Protein AF-A0A2D1UVI6-F1 (afdb_monomer_lite)

Radius of gyration: 15.35 Å; chains: 1; bounding box: 42×33×37 Å

Secondary structure (DSSP, 8-state):
---EEE--SS--STT-SHHHHHHHHHHHHHHHHHH-TTSEEEE--BTTTTB-GGGTTS----S--S-EEEEE---TTTTTTHHHHS-HHHHHHHHHHHHHHHTGGGGTTSSS---EEE-

InterPro domains:
  IPR001547 Glycoside hydrolase, family 5 [PF00150] (2-96)
  IPR017853 Glycoside hydrolase superfamily [SSF51445] (1-104)

Organism: Pinus pinaster (NCBI:txid71647)

Sequence (119 aa):
AVVGMSLRNELRGK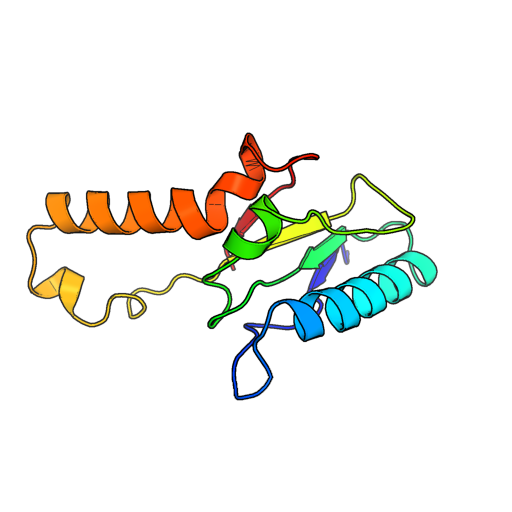RSNPADWYKYMQQGAQAVHDANPNVLVIMSGLNYDADLKFLASKPVNLSFTNKIVYEMHWYSFTDGNAWEKMPVDTLCQTVTARINDHLAFVTKTLSPPAPLFIS

Structure (mmCIF, N/CA/C/O backbone):
data_AF-A0A2D1UVI6-F1
#
_entry.id   AF-A0A2D1UVI6-F1
#
loop_
_atom_site.group_PDB
_atom_site.id
_atom_site.type_symbol
_atom_site.label_atom_id
_atom_site.label_alt_id
_atom_site.label_comp_id
_atom_site.label_asym_id
_atom_site.label_entity_id
_atom_site.label_seq_id
_atom_site.pdbx_PDB_ins_code
_atom_site.Cartn_x
_atom_site.Cartn_y
_atom_site.Cartn_z
_atom_site.occupancy
_atom_site.B_iso_or_equiv
_atom_site.auth_seq_id
_atom_site.auth_comp_id
_atom_site.auth_asym_id
_atom_site.auth_atom_id
_atom_site.pdbx_PDB_model_num
ATOM 1 N N . ALA A 1 1 ? -9.678 -19.681 8.847 1.00 85.50 1 ALA A N 1
ATOM 2 C CA . ALA A 1 1 ? -10.139 -18.462 9.547 1.00 85.50 1 ALA A CA 1
ATOM 3 C C . ALA A 1 1 ? -9.968 -17.263 8.617 1.00 85.50 1 ALA A C 1
ATOM 5 O O . ALA A 1 1 ? -9.081 -17.317 7.774 1.00 85.50 1 ALA A O 1
ATOM 6 N N . VAL A 1 2 ? -10.796 -16.220 8.746 1.00 95.31 2 VAL A N 1
ATOM 7 C CA . VAL A 1 2 ? -10.657 -14.957 7.993 1.00 95.31 2 VAL A CA 1
ATOM 8 C C . VAL A 1 2 ? -9.953 -13.941 8.891 1.00 95.31 2 VAL A C 1
ATOM 10 O O . VAL A 1 2 ? -10.424 -13.696 9.997 1.00 95.31 2 VAL A O 1
ATOM 13 N N . VAL A 1 3 ? -8.824 -13.387 8.437 1.00 96.75 3 VAL A N 1
ATOM 14 C CA . VAL A 1 3 ? -7.954 -12.504 9.248 1.00 96.75 3 VAL A CA 1
ATOM 15 C C . VAL A 1 3 ? -7.958 -11.044 8.791 1.00 96.75 3 VAL A C 1
ATOM 17 O O . VAL A 1 3 ? -7.570 -10.159 9.549 1.00 96.75 3 VAL A O 1
ATOM 20 N N . GLY A 1 4 ? -8.419 -10.772 7.571 1.00 97.25 4 GLY A N 1
ATOM 21 C CA . GLY A 1 4 ? -8.432 -9.434 6.997 1.00 97.25 4 GLY A CA 1
ATOM 22 C C . GLY A 1 4 ? -9.356 -9.320 5.791 1.00 97.25 4 GLY A C 1
ATOM 23 O O . GLY A 1 4 ? -9.799 -10.330 5.242 1.00 97.25 4 GLY A O 1
ATOM 24 N N . MET A 1 5 ? -9.638 -8.082 5.398 1.00 98.12 5 MET A N 1
ATOM 25 C CA . MET A 1 5 ? -10.434 -7.732 4.225 1.00 98.12 5 MET A CA 1
ATOM 26 C C . MET A 1 5 ? -9.656 -6.722 3.377 1.00 98.12 5 MET A C 1
ATOM 28 O O . MET A 1 5 ? -9.382 -5.619 3.853 1.00 98.12 5 MET A O 1
ATOM 32 N N . SER A 1 6 ? -9.317 -7.084 2.136 1.00 97.94 6 SER A N 1
ATOM 33 C CA . SER A 1 6 ? -8.813 -6.116 1.151 1.00 97.94 6 SER A CA 1
ATOM 34 C C . SER A 1 6 ? -9.983 -5.378 0.515 1.00 97.94 6 SER A C 1
ATOM 36 O O . SER A 1 6 ? -10.948 -5.995 0.061 1.00 97.94 6 SER A O 1
ATOM 38 N N . LEU A 1 7 ? -9.932 -4.045 0.552 1.00 97.69 7 LEU A N 1
ATOM 39 C CA . LEU A 1 7 ? -11.068 -3.204 0.177 1.00 97.69 7 LEU A CA 1
ATOM 40 C C . LEU A 1 7 ? -11.298 -3.174 -1.337 1.00 97.69 7 LEU A C 1
ATOM 42 O O . LEU A 1 7 ? -12.433 -3.325 -1.795 1.00 97.69 7 LEU A O 1
ATOM 46 N N . ARG A 1 8 ? -10.243 -2.927 -2.127 1.00 96.56 8 ARG A N 1
ATOM 47 C CA . ARG A 1 8 ? -10.365 -2.779 -3.581 1.00 96.56 8 ARG A CA 1
ATOM 48 C C . ARG A 1 8 ? -9.049 -3.039 -4.313 1.00 96.56 8 ARG A C 1
ATOM 50 O O . ARG A 1 8 ? -8.206 -2.161 -4.395 1.00 96.56 8 ARG A O 1
ATOM 57 N N . ASN A 1 9 ? -8.996 -4.177 -5.003 1.00 97.25 9 ASN A N 1
ATOM 58 C CA . ASN A 1 9 ? -7.869 -4.592 -5.842 1.00 97.25 9 ASN A CA 1
ATOM 59 C C . ASN A 1 9 ? -7.451 -3.541 -6.893 1.00 97.25 9 ASN A C 1
ATOM 61 O O . ASN A 1 9 ? -8.234 -3.248 -7.808 1.00 97.25 9 ASN A O 1
ATOM 65 N N . GLU A 1 10 ? -6.198 -3.082 -6.824 1.00 96.38 10 GLU A N 1
ATOM 66 C CA . GLU A 1 10 ? -5.489 -2.346 -7.885 1.00 96.38 10 GLU A CA 1
ATOM 67 C C . GLU A 1 10 ? -6.280 -1.158 -8.468 1.00 96.38 10 GLU A C 1
ATOM 69 O O . GLU A 1 10 ? -6.699 -1.165 -9.639 1.00 96.38 10 GLU A O 1
ATOM 74 N N . LEU A 1 11 ? -6.508 -0.125 -7.653 1.00 95.25 11 LEU A N 1
ATOM 75 C CA . LEU A 1 11 ? -7.230 1.073 -8.085 1.00 95.25 11 LEU A CA 1
ATOM 76 C C . LEU A 1 11 ? -6.566 1.728 -9.309 1.00 95.25 11 LEU A C 1
ATOM 78 O O . LEU A 1 11 ? -5.354 1.942 -9.370 1.00 95.25 11 LEU A O 1
ATOM 82 N N . ARG A 1 12 ? -7.402 2.032 -10.310 1.00 93.69 12 ARG A N 1
ATOM 83 C CA . ARG A 1 12 ? -6.999 2.540 -11.629 1.00 93.69 12 ARG A CA 1
ATOM 84 C C . ARG A 1 12 ? -8.167 3.192 -12.371 1.00 93.69 12 ARG A C 1
ATOM 86 O O . ARG A 1 12 ? -9.332 3.001 -12.021 1.00 93.69 12 ARG A O 1
ATOM 93 N N . GLY A 1 13 ? -7.856 3.934 -13.433 1.00 93.62 13 GLY A N 1
ATOM 94 C CA . GLY A 1 13 ? -8.836 4.574 -14.317 1.00 93.62 13 GLY A CA 1
ATOM 95 C C . GLY A 1 13 ? -9.061 6.062 -14.026 1.00 93.62 13 GLY A C 1
ATOM 96 O O . GLY A 1 13 ? -8.340 6.677 -13.248 1.00 93.62 13 GLY A O 1
ATOM 97 N N . LYS A 1 14 ? -10.081 6.658 -14.660 1.00 92.75 14 LYS A N 1
ATOM 98 C CA . LYS A 1 14 ? -10.296 8.124 -14.698 1.00 92.75 14 LYS A CA 1
ATOM 99 C C . LYS A 1 14 ? -10.479 8.793 -13.326 1.00 92.75 14 LYS A C 1
ATOM 101 O O . LYS A 1 14 ? -10.298 9.998 -13.216 1.00 92.75 14 LYS A O 1
ATOM 106 N N . ARG A 1 15 ? -10.849 8.026 -12.296 1.00 92.25 15 ARG A N 1
ATOM 107 C CA . ARG A 1 15 ? -11.038 8.498 -10.911 1.00 92.25 15 ARG A CA 1
ATOM 108 C C . ARG A 1 15 ? -9.948 8.018 -9.948 1.00 92.25 15 ARG A C 1
ATOM 110 O O . ARG A 1 15 ? -10.111 8.095 -8.738 1.00 92.25 15 ARG A O 1
ATOM 117 N N . SER A 1 16 ? -8.829 7.529 -10.479 1.00 93.88 16 SER A N 1
ATOM 118 C CA . SER A 1 16 ? -7.660 7.125 -9.697 1.00 93.88 16 SER A CA 1
ATOM 119 C C . SER A 1 16 ? -6.891 8.361 -9.224 1.00 93.88 16 SER A C 1
ATOM 121 O O . SER A 1 16 ? -5.864 8.715 -9.794 1.00 93.88 16 SER A O 1
ATOM 123 N N . ASN A 1 17 ? -7.422 9.052 -8.215 1.00 96.25 17 ASN A N 1
ATOM 124 C CA . ASN A 1 17 ? -6.816 10.241 -7.621 1.00 96.25 17 ASN A CA 1
ATOM 125 C C . ASN A 1 17 ? -6.863 10.173 -6.082 1.00 96.25 17 ASN A C 1
ATOM 127 O O . ASN A 1 17 ? -7.758 9.524 -5.532 1.00 96.25 17 ASN A O 1
ATOM 131 N N . PRO A 1 18 ? -5.952 10.869 -5.373 1.00 97.50 18 PRO A N 1
ATOM 132 C CA . PRO A 1 18 ? -5.910 10.830 -3.913 1.00 97.50 18 PRO A CA 1
ATOM 133 C C . PRO A 1 18 ? -7.207 11.282 -3.231 1.00 97.50 18 PRO A C 1
ATOM 135 O O . PRO A 1 18 ? -7.575 10.725 -2.204 1.00 97.50 18 PRO A O 1
ATOM 138 N N . ALA A 1 19 ? -7.928 12.266 -3.780 1.00 97.50 19 ALA A N 1
ATOM 139 C CA . ALA A 1 19 ? -9.141 12.787 -3.145 1.00 97.50 19 ALA A CA 1
ATOM 140 C C . ALA A 1 19 ? -10.260 11.733 -3.090 1.00 97.50 19 ALA A C 1
ATOM 142 O O . ALA A 1 19 ? -10.845 11.504 -2.028 1.00 97.50 19 ALA A O 1
ATOM 143 N N . ASP A 1 20 ? -10.515 11.055 -4.211 1.00 97.69 20 ASP A N 1
ATOM 144 C CA . ASP A 1 20 ? -11.458 9.937 -4.274 1.00 97.69 20 ASP A CA 1
ATOM 145 C C . ASP A 1 20 ? -10.956 8.741 -3.449 1.00 97.69 20 ASP A C 1
ATOM 147 O O . ASP A 1 20 ? -11.749 8.124 -2.735 1.00 97.69 20 ASP A O 1
ATOM 151 N N . TRP A 1 21 ? -9.650 8.450 -3.482 1.00 98.12 21 TRP A N 1
ATOM 152 C CA . TRP A 1 21 ? -9.049 7.385 -2.675 1.00 98.12 21 TRP A CA 1
ATOM 153 C C . TRP A 1 21 ? -9.311 7.601 -1.181 1.00 98.12 21 TRP A C 1
ATOM 155 O O . TRP A 1 21 ? -9.915 6.738 -0.548 1.00 98.12 21 TRP A O 1
ATOM 165 N N . TYR A 1 22 ? -8.972 8.776 -0.628 1.00 98.44 22 TYR A N 1
ATOM 166 C CA . TYR A 1 22 ? -9.203 9.076 0.793 1.00 98.44 22 TYR A CA 1
ATOM 167 C C . TYR A 1 22 ? -10.675 8.952 1.159 1.00 98.44 22 TYR A C 1
ATOM 169 O O . TYR A 1 22 ? -11.004 8.402 2.207 1.00 98.44 22 TYR A O 1
ATOM 177 N N . LYS A 1 23 ? -11.571 9.445 0.299 1.00 98.12 23 LYS A N 1
ATOM 178 C CA . LYS A 1 23 ? -13.008 9.384 0.558 1.00 98.12 23 LYS A CA 1
ATOM 179 C C . LYS A 1 23 ? -13.495 7.941 0.657 1.00 98.12 23 LYS A C 1
ATOM 181 O O . LYS A 1 23 ? -14.084 7.567 1.667 1.00 98.12 23 LYS A O 1
ATOM 186 N N . TYR A 1 24 ? -13.279 7.143 -0.384 1.00 98.25 24 TYR A N 1
ATOM 187 C CA . TYR A 1 24 ? -13.914 5.829 -0.482 1.00 98.25 24 TYR A CA 1
ATOM 188 C C . TYR A 1 24 ? -13.166 4.748 0.295 1.00 98.25 24 TYR A C 1
ATOM 190 O O . TYR A 1 24 ? -13.810 3.894 0.901 1.00 98.25 24 TYR A O 1
ATOM 198 N N . MET A 1 25 ? -11.834 4.802 0.348 1.00 98.19 25 MET A N 1
ATOM 199 C CA . MET A 1 25 ? -11.058 3.817 1.099 1.00 98.19 25 MET A CA 1
ATOM 200 C C . MET A 1 25 ? -11.267 3.976 2.605 1.00 98.19 25 MET A C 1
ATOM 202 O O . MET A 1 25 ? -11.424 2.977 3.298 1.00 98.19 25 MET A O 1
ATOM 206 N N . GLN A 1 26 ? -11.373 5.208 3.119 1.00 98.44 26 GLN A N 1
ATOM 207 C CA . GLN A 1 26 ? -11.694 5.409 4.536 1.00 98.44 26 GLN A CA 1
ATOM 208 C C . GLN A 1 26 ? -13.140 5.019 4.870 1.00 98.44 26 GLN A C 1
ATOM 210 O O . GLN A 1 26 ? -13.378 4.441 5.926 1.00 98.44 26 GLN A O 1
ATOM 215 N N . GLN A 1 27 ? -14.099 5.283 3.973 1.00 98.69 27 GLN A N 1
ATOM 216 C CA . GLN A 1 27 ? -15.480 4.812 4.144 1.00 98.69 27 GLN A CA 1
ATOM 217 C C . GLN A 1 27 ? -15.550 3.281 4.204 1.00 98.69 27 GLN A C 1
ATOM 219 O O . GLN A 1 27 ? -16.190 2.735 5.100 1.00 98.69 27 GLN A O 1
ATOM 224 N N . GLY A 1 28 ? -14.858 2.591 3.291 1.00 98.62 28 GLY A N 1
ATOM 225 C CA . GLY A 1 28 ? -14.767 1.131 3.297 1.00 98.62 28 GLY A CA 1
ATOM 226 C C . GLY A 1 28 ? -14.084 0.596 4.556 1.00 98.62 28 GLY A C 1
ATOM 227 O O . GLY A 1 28 ? -14.593 -0.328 5.184 1.00 98.62 28 GLY A O 1
ATOM 228 N N . ALA A 1 29 ? -12.978 1.218 4.971 1.00 98.56 29 ALA A N 1
ATOM 229 C CA . ALA A 1 29 ? -12.258 0.843 6.183 1.00 98.56 29 ALA A CA 1
ATOM 230 C C . ALA A 1 29 ? -13.127 0.978 7.443 1.00 98.56 29 ALA A C 1
ATOM 232 O O . ALA A 1 29 ? -13.140 0.069 8.274 1.00 98.56 29 ALA A O 1
ATOM 233 N N . GLN A 1 30 ? -13.883 2.076 7.563 1.00 98.62 30 GLN A N 1
ATOM 234 C CA . GLN A 1 30 ? -14.810 2.286 8.674 1.00 98.62 30 GLN A CA 1
ATOM 235 C C . GLN A 1 30 ? -15.930 1.243 8.667 1.00 98.62 30 GLN A C 1
ATOM 237 O O . GLN A 1 30 ? -16.154 0.595 9.682 1.00 98.62 30 GLN A O 1
ATOM 242 N N . ALA A 1 31 ? -16.554 0.997 7.512 1.00 98.69 31 ALA A N 1
ATOM 243 C CA . ALA A 1 31 ? -17.620 0.005 7.395 1.00 98.69 31 ALA A CA 1
ATOM 244 C C . ALA A 1 31 ? -17.152 -1.415 7.765 1.00 98.69 31 ALA A C 1
ATOM 246 O O . ALA A 1 31 ? -17.869 -2.141 8.453 1.00 98.69 31 ALA A O 1
ATOM 247 N N . VAL A 1 32 ? -15.941 -1.812 7.353 1.00 98.62 32 VAL A N 1
ATOM 248 C CA . VAL A 1 32 ? -15.359 -3.106 7.748 1.00 98.62 32 VAL A CA 1
ATOM 249 C C . VAL A 1 32 ? -15.095 -3.154 9.251 1.00 98.62 32 VAL A C 1
ATOM 251 O O . VAL A 1 32 ? -15.407 -4.161 9.883 1.00 98.62 32 VAL A O 1
ATOM 254 N N . HIS A 1 33 ? -14.538 -2.088 9.833 1.00 98.25 33 HIS A N 1
ATOM 255 C CA . HIS A 1 33 ? -14.268 -2.033 11.269 1.00 98.25 33 HIS A CA 1
ATOM 256 C C . HIS A 1 33 ? -15.550 -2.119 12.103 1.00 98.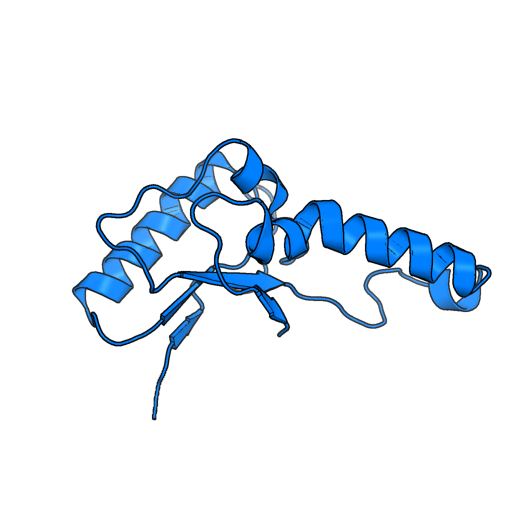25 33 HIS A C 1
ATOM 258 O O . HIS A 1 33 ? -15.591 -2.897 13.056 1.00 98.25 33 HIS A O 1
ATOM 264 N N . ASP A 1 34 ? -16.581 -1.366 11.720 1.00 98.44 34 ASP A N 1
ATOM 265 C CA . ASP A 1 34 ? -17.874 -1.333 12.408 1.00 98.44 34 ASP A CA 1
ATOM 266 C C . ASP A 1 34 ? -18.574 -2.696 12.341 1.00 98.44 34 ASP A C 1
ATOM 268 O O . ASP A 1 34 ? -19.182 -3.138 13.314 1.00 98.44 34 ASP A O 1
ATOM 272 N N . ALA A 1 35 ? -18.456 -3.393 11.205 1.00 98.38 35 ALA A N 1
ATOM 273 C CA . ALA A 1 35 ? -19.014 -4.730 11.033 1.00 98.38 35 ALA A CA 1
ATOM 274 C C . ALA A 1 35 ? -18.212 -5.811 11.776 1.00 98.38 35 ALA A C 1
ATOM 276 O O . ALA A 1 35 ? -18.792 -6.765 12.297 1.00 98.38 35 ALA A O 1
ATOM 277 N N . ASN A 1 36 ? -16.879 -5.702 11.804 1.00 98.06 36 ASN A N 1
ATOM 278 C CA . ASN A 1 36 ? -16.019 -6.640 12.514 1.00 98.06 36 ASN A CA 1
ATOM 279 C C . ASN A 1 36 ? -14.724 -5.969 13.022 1.00 98.06 36 ASN A C 1
ATOM 281 O O . ASN A 1 36 ? -13.749 -5.800 12.273 1.00 98.06 36 ASN A O 1
ATOM 285 N N . PRO A 1 37 ? -14.635 -5.669 14.331 1.00 97.31 37 PRO A N 1
ATOM 286 C CA . PRO A 1 37 ? -13.458 -5.031 14.898 1.00 97.31 37 PRO A CA 1
ATOM 287 C C . PRO A 1 37 ? -12.228 -5.955 14.963 1.00 97.31 37 PRO A C 1
ATOM 289 O O . PRO A 1 37 ? -11.131 -5.445 15.179 1.00 97.31 37 PRO A O 1
ATOM 292 N N . ASN A 1 38 ? -12.351 -7.259 14.694 1.00 97.25 38 ASN A N 1
ATOM 293 C CA . ASN A 1 38 ? -11.253 -8.223 14.838 1.00 97.25 38 ASN A CA 1
ATOM 294 C C . ASN A 1 38 ? -10.444 -8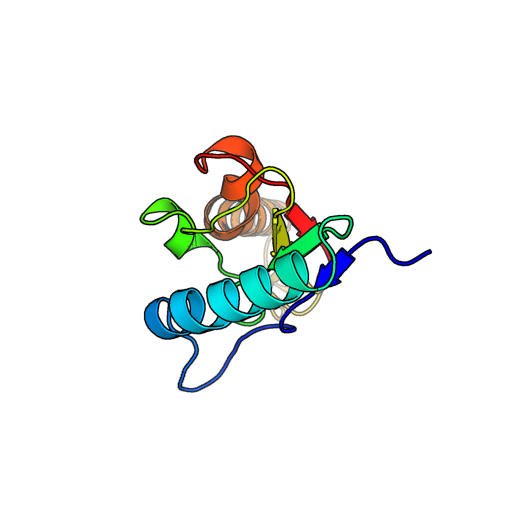.475 13.554 1.00 97.25 38 ASN A C 1
ATOM 296 O O . ASN A 1 38 ? -9.379 -9.080 13.629 1.00 97.25 38 ASN A O 1
ATOM 300 N N . VAL A 1 39 ? -10.926 -8.046 12.382 1.00 98.19 39 VAL A N 1
ATOM 301 C CA . VAL A 1 39 ? -10.216 -8.261 11.105 1.00 98.19 39 VAL A CA 1
ATOM 302 C C . VAL A 1 39 ? -9.335 -7.072 10.734 1.00 98.19 39 VAL A C 1
ATOM 304 O O . VAL A 1 39 ? -9.698 -5.921 10.986 1.00 98.19 39 VAL A O 1
ATOM 307 N N . LEU A 1 40 ? -8.195 -7.342 10.098 1.00 98.56 40 LEU A N 1
ATOM 308 C CA . LEU A 1 40 ? -7.353 -6.317 9.476 1.00 98.56 40 LEU A CA 1
ATOM 309 C C . LEU A 1 40 ? -8.057 -5.694 8.263 1.00 98.56 40 LEU A C 1
ATOM 311 O O . LEU A 1 40 ? -8.826 -6.359 7.566 1.00 98.56 40 LEU A O 1
ATOM 315 N N . VAL A 1 41 ? -7.759 -4.428 7.983 1.00 98.50 41 VAL A N 1
ATOM 316 C CA . VAL A 1 41 ? -8.208 -3.746 6.763 1.00 98.50 41 VAL A CA 1
ATOM 317 C C . VAL A 1 41 ? -6.998 -3.530 5.868 1.00 98.50 41 VAL A C 1
ATOM 319 O O . VAL A 1 41 ? -6.072 -2.812 6.248 1.00 98.50 41 VAL A O 1
ATOM 322 N N . ILE A 1 42 ? -7.018 -4.155 4.691 1.00 98.56 42 ILE A N 1
ATOM 323 C CA . ILE A 1 42 ? -5.951 -4.056 3.694 1.00 98.56 42 ILE A CA 1
ATOM 324 C C . ILE A 1 42 ? -6.346 -2.986 2.668 1.00 98.56 42 ILE A C 1
ATOM 326 O O . ILE A 1 42 ? -7.438 -3.031 2.089 1.00 98.56 42 ILE A O 1
ATOM 330 N N . MET A 1 43 ? -5.482 -1.989 2.491 1.00 98.12 43 MET A N 1
ATOM 331 C CA . MET A 1 43 ? -5.720 -0.818 1.650 1.00 98.12 43 MET A CA 1
ATOM 332 C C . MET A 1 43 ? -4.721 -0.772 0.491 1.00 98.12 43 MET A C 1
ATOM 334 O O . MET A 1 43 ? -3.577 -0.360 0.680 1.00 98.12 43 MET A O 1
ATOM 338 N N . SER A 1 44 ? -5.180 -1.122 -0.709 1.00 97.56 44 SER A N 1
ATOM 339 C CA . SER A 1 44 ? -4.414 -0.930 -1.942 1.00 97.56 44 SER A CA 1
ATOM 340 C C . SER A 1 44 ? -4.291 0.557 -2.305 1.00 97.56 44 SER A C 1
ATOM 342 O O . SER A 1 44 ? -5.203 1.361 -2.076 1.00 97.56 44 SER A O 1
ATOM 344 N N . GLY A 1 45 ? -3.161 0.930 -2.885 1.00 97.25 45 GLY A N 1
ATOM 345 C CA . GLY A 1 45 ? -2.834 2.235 -3.433 1.00 97.25 45 GLY A CA 1
ATOM 346 C C . GLY A 1 45 ? -3.367 2.476 -4.845 1.00 97.25 45 GLY A C 1
ATOM 347 O O . GLY A 1 45 ? -4.232 1.771 -5.372 1.00 97.25 45 GLY A O 1
ATOM 348 N N . LEU A 1 46 ? -2.859 3.545 -5.452 1.00 97.56 46 LEU A N 1
ATOM 349 C CA . LEU A 1 46 ? -3.186 3.968 -6.812 1.00 97.56 46 LEU A CA 1
ATOM 350 C C . LEU A 1 46 ? -2.269 3.281 -7.830 1.00 97.56 46 LEU A C 1
ATOM 352 O O . LEU A 1 46 ? -1.323 2.583 -7.473 1.00 97.56 46 LEU A O 1
ATOM 356 N N . ASN A 1 47 ? -2.543 3.515 -9.116 1.00 96.00 47 ASN A N 1
ATOM 357 C CA . ASN A 1 47 ? -1.706 3.058 -10.224 1.00 96.00 47 ASN A CA 1
ATOM 358 C C . ASN A 1 47 ? -1.437 1.545 -10.176 1.00 96.00 47 ASN A C 1
ATOM 360 O O . ASN A 1 47 ? -0.288 1.122 -10.138 1.00 96.00 47 ASN A O 1
ATOM 364 N N . TYR A 1 48 ? -2.505 0.741 -10.179 1.00 96.06 48 TYR A N 1
ATOM 365 C CA . TYR A 1 48 ? -2.397 -0.722 -10.089 1.00 96.06 48 TYR A CA 1
ATOM 366 C C . TYR A 1 48 ? -1.705 -1.189 -8.802 1.00 96.06 48 TYR A C 1
ATOM 368 O O . TYR A 1 48 ? -0.959 -2.157 -8.825 1.00 96.06 48 TYR A O 1
ATOM 376 N N . ASP A 1 49 ? -1.956 -0.481 -7.698 1.00 96.75 49 ASP A N 1
ATOM 377 C CA . ASP A 1 49 ? -1.330 -0.750 -6.402 1.00 96.75 49 ASP A CA 1
ATOM 378 C C . ASP A 1 49 ? 0.206 -0.603 -6.394 1.00 96.75 49 ASP A C 1
ATOM 380 O O . ASP A 1 49 ? 0.929 -1.288 -5.676 1.00 96.75 49 ASP A O 1
ATOM 384 N N . ALA A 1 50 ? 0.713 0.312 -7.224 1.00 96.88 50 ALA A N 1
ATOM 385 C CA . ALA A 1 50 ? 2.135 0.640 -7.315 1.00 96.88 50 ALA A CA 1
ATOM 386 C C . ALA A 1 50 ? 2.472 2.026 -6.737 1.00 96.88 50 ALA A C 1
ATOM 388 O O . ALA A 1 50 ? 3.619 2.466 -6.830 1.00 96.88 50 ALA A O 1
ATOM 389 N N . ASP A 1 51 ? 1.490 2.738 -6.170 1.00 97.50 51 ASP A N 1
ATOM 390 C CA . ASP A 1 51 ? 1.696 4.074 -5.612 1.00 97.50 51 ASP A CA 1
ATOM 391 C C . ASP A 1 51 ? 0.887 4.331 -4.331 1.00 97.50 51 ASP A C 1
ATOM 393 O O . ASP A 1 51 ? -0.344 4.425 -4.352 1.00 97.50 51 ASP A O 1
ATOM 397 N N . LEU A 1 52 ? 1.606 4.518 -3.223 1.00 98.25 52 LEU A N 1
ATOM 398 C CA . LEU A 1 52 ? 1.097 4.951 -1.919 1.00 98.25 52 LEU A CA 1
ATOM 399 C C . LEU A 1 52 ? 1.681 6.309 -1.498 1.00 98.25 52 LEU A C 1
ATOM 401 O O . LEU A 1 52 ? 1.382 6.799 -0.407 1.00 98.25 52 LEU A O 1
ATOM 405 N N . LYS A 1 53 ? 2.495 6.957 -2.344 1.00 97.38 53 LYS A N 1
ATOM 406 C CA . LYS A 1 53 ? 3.310 8.128 -1.976 1.00 97.38 53 LYS A CA 1
ATOM 407 C C . LYS A 1 53 ? 2.493 9.300 -1.435 1.00 97.38 53 LYS A C 1
ATOM 409 O O . LYS A 1 53 ? 2.951 10.053 -0.578 1.00 97.38 53 LYS A O 1
ATOM 414 N N . PHE A 1 54 ? 1.252 9.438 -1.894 1.00 97.06 54 PHE A N 1
ATOM 415 C CA . PHE A 1 54 ? 0.324 10.472 -1.437 1.00 97.06 54 PHE A CA 1
ATOM 416 C C . PHE A 1 54 ? -0.041 10.364 0.060 1.00 97.06 54 PHE A C 1
ATOM 418 O O . PHE A 1 54 ? -0.550 11.338 0.615 1.00 97.06 54 PHE A O 1
ATOM 425 N N . LEU A 1 55 ? 0.232 9.232 0.723 1.00 97.69 55 LEU A N 1
ATOM 426 C CA . LEU A 1 55 ? 0.071 9.069 2.174 1.00 97.69 55 LEU A CA 1
ATOM 427 C C . LEU A 1 55 ? 1.170 9.770 2.980 1.00 97.69 55 LEU A C 1
ATOM 429 O O . LEU A 1 55 ? 0.940 10.122 4.135 1.00 97.69 55 LEU A O 1
ATOM 433 N N . ALA A 1 56 ? 2.341 10.022 2.384 1.00 95.62 56 ALA A N 1
ATOM 434 C CA . ALA A 1 56 ? 3.439 10.712 3.063 1.00 95.62 56 ALA A CA 1
ATOM 435 C C . ALA A 1 56 ? 3.065 12.150 3.460 1.00 95.62 56 ALA A C 1
ATOM 437 O O . ALA A 1 56 ? 3.529 12.654 4.479 1.00 95.62 56 ALA A O 1
ATOM 438 N N . SER A 1 57 ? 2.213 12.812 2.669 1.00 94.38 57 SER A N 1
ATOM 439 C CA . SER A 1 57 ? 1.739 14.171 2.954 1.00 94.38 57 SER A CA 1
ATOM 440 C C . SER A 1 57 ? 0.477 14.204 3.814 1.00 94.38 57 SER A C 1
ATOM 442 O O . SER A 1 57 ? 0.212 15.210 4.472 1.00 94.38 57 SER A O 1
ATOM 444 N N . LYS A 1 58 ? -0.318 13.130 3.805 1.00 95.62 58 LYS A N 1
ATOM 445 C CA . LYS A 1 58 ? -1.594 13.059 4.514 1.00 95.62 58 LYS A CA 1
ATOM 446 C C . LYS A 1 58 ? -1.878 11.620 4.961 1.00 95.62 58 LYS A C 1
ATOM 448 O O . LYS A 1 58 ? -2.390 10.831 4.185 1.00 95.62 58 LYS A O 1
ATOM 453 N N . PRO A 1 59 ? -1.615 11.252 6.217 1.00 94.12 59 PRO A N 1
ATOM 454 C CA . PRO A 1 59 ? -2.050 9.958 6.727 1.00 94.12 59 PRO A CA 1
ATOM 455 C C . PRO A 1 59 ? -3.578 9.803 6.655 1.00 94.12 59 PRO A C 1
ATOM 457 O O . PRO A 1 59 ? -4.325 10.788 6.620 1.00 94.12 59 PRO A O 1
ATOM 460 N N . VAL A 1 60 ? -4.055 8.557 6.653 1.00 96.69 60 VAL A N 1
ATOM 461 C CA . VAL A 1 60 ? -5.492 8.267 6.757 1.00 96.69 60 VAL A CA 1
ATOM 462 C C . VAL A 1 60 ? -6.062 8.805 8.070 1.00 96.69 60 VAL A C 1
ATOM 464 O O . VAL A 1 60 ? -5.402 8.781 9.107 1.00 96.69 60 VAL A O 1
ATOM 467 N N . ASN A 1 61 ? -7.311 9.259 8.031 1.00 96.06 61 ASN A N 1
ATOM 468 C CA . ASN A 1 61 ? -8.047 9.689 9.215 1.00 96.06 61 ASN A CA 1
ATOM 469 C C . ASN A 1 61 ? -9.200 8.715 9.487 1.00 96.06 61 ASN A C 1
ATOM 471 O O . ASN A 1 61 ? -10.208 8.734 8.776 1.00 96.06 61 ASN A O 1
ATOM 475 N N . LEU A 1 62 ? -9.025 7.853 10.488 1.00 96.94 62 LEU A N 1
ATOM 476 C CA . LEU A 1 62 ? -9.951 6.785 10.868 1.00 96.94 62 LEU A CA 1
ATOM 477 C C . LEU A 1 62 ? -10.208 6.834 12.376 1.00 96.94 62 LEU A C 1
ATOM 479 O O . LEU A 1 62 ? -9.352 7.269 13.142 1.00 96.94 62 LEU A O 1
ATOM 483 N N . SER A 1 63 ? -11.371 6.345 12.809 1.00 97.06 63 SER A N 1
ATOM 484 C CA . SER A 1 63 ? -11.723 6.282 14.240 1.00 97.06 63 SER A CA 1
ATOM 485 C C . SER A 1 63 ? -10.979 5.185 15.015 1.00 97.06 63 SER A C 1
ATOM 487 O O . SER A 1 63 ? -11.076 5.117 16.238 1.00 97.06 63 SER A O 1
ATOM 489 N N . PHE A 1 64 ? -10.227 4.334 14.315 1.00 95.94 64 PHE A N 1
ATOM 490 C CA . PHE A 1 64 ? -9.496 3.203 14.869 1.00 95.94 64 PHE A CA 1
ATOM 491 C C . PHE A 1 64 ? -8.044 3.182 14.384 1.00 95.94 64 PHE A C 1
ATOM 493 O O . PHE A 1 64 ? -7.711 3.697 13.317 1.00 95.94 64 PHE A O 1
ATOM 500 N N . THR A 1 65 ? -7.181 2.530 15.159 1.00 93.38 65 THR A N 1
ATOM 501 C CA . THR A 1 65 ? -5.749 2.365 14.873 1.00 93.38 65 THR A CA 1
ATOM 502 C C . THR A 1 65 ? -5.353 0.886 14.951 1.00 93.38 65 THR A C 1
ATOM 504 O O . THR A 1 65 ? -6.190 0.029 15.231 1.00 93.38 65 THR A O 1
ATOM 507 N N . ASN A 1 66 ? -4.086 0.562 14.661 1.00 93.00 66 ASN A N 1
ATOM 508 C CA . ASN A 1 66 ? -3.494 -0.780 14.821 1.00 93.00 66 ASN A CA 1
ATOM 509 C C . ASN A 1 66 ? -4.176 -1.922 14.039 1.00 93.00 66 ASN A C 1
ATOM 511 O O . ASN A 1 66 ? -4.076 -3.085 14.420 1.00 93.00 66 ASN A O 1
ATOM 515 N N . LYS A 1 67 ? -4.864 -1.599 12.936 1.00 96.25 67 LYS A N 1
ATOM 516 C CA . LYS A 1 67 ? -5.552 -2.578 12.073 1.00 96.25 67 LYS A CA 1
ATOM 517 C C . LYS A 1 67 ? -5.313 -2.391 10.573 1.00 96.25 67 LYS A C 1
ATOM 519 O O . LYS A 1 67 ? -5.811 -3.187 9.780 1.00 96.25 67 LYS A O 1
ATOM 524 N N . ILE A 1 68 ? -4.623 -1.320 10.190 1.00 97.88 68 ILE A N 1
ATOM 525 C CA . ILE A 1 68 ? -4.380 -0.979 8.789 1.00 97.88 68 ILE A CA 1
ATOM 526 C C . ILE A 1 68 ? -3.142 -1.711 8.296 1.00 97.88 68 ILE A C 1
ATOM 528 O O . ILE A 1 68 ? -2.107 -1.705 8.961 1.00 97.88 68 ILE A O 1
ATOM 532 N N . VAL A 1 69 ? -3.273 -2.312 7.121 1.00 98.38 69 VAL A N 1
ATOM 533 C CA . VAL A 1 69 ? -2.187 -2.881 6.329 1.00 98.38 69 VAL A CA 1
ATOM 534 C C . VAL A 1 69 ? -2.276 -2.244 4.947 1.00 98.38 69 VAL A C 1
ATOM 536 O O . VAL A 1 69 ? -3.365 -2.163 4.381 1.00 98.38 69 VAL A O 1
ATOM 539 N N . TYR A 1 70 ? -1.161 -1.765 4.409 1.00 98.31 70 TYR A N 1
ATOM 540 C CA . TYR A 1 70 ? -1.110 -1.318 3.019 1.00 98.31 70 TYR A CA 1
ATOM 541 C C . TYR A 1 70 ? -0.709 -2.473 2.112 1.00 98.31 70 TYR A C 1
ATOM 543 O O . TYR A 1 70 ? -0.074 -3.425 2.561 1.00 98.31 70 TYR A O 1
ATOM 551 N N . GLU A 1 71 ? -1.093 -2.390 0.851 1.00 98.06 71 GLU A N 1
ATOM 552 C CA . GLU A 1 71 ? -0.835 -3.415 -0.157 1.00 98.06 71 GLU A CA 1
ATOM 553 C C . GLU A 1 71 ? 0.098 -2.857 -1.240 1.00 98.06 71 GLU A C 1
ATOM 555 O O . GLU A 1 71 ? 0.170 -1.640 -1.432 1.00 98.06 71 GLU A O 1
ATOM 560 N N . MET A 1 72 ? 0.876 -3.729 -1.879 1.00 97.50 72 MET A N 1
ATOM 561 C CA . MET A 1 72 ? 1.536 -3.428 -3.143 1.00 97.50 72 MET A CA 1
ATOM 562 C C . MET A 1 72 ? 1.445 -4.617 -4.084 1.00 97.50 72 MET A C 1
ATOM 564 O O . MET A 1 72 ? 1.593 -5.762 -3.656 1.00 97.50 72 MET A O 1
ATOM 568 N N . HIS A 1 73 ? 1.334 -4.330 -5.377 1.00 97.38 73 HIS A N 1
ATOM 569 C CA . HIS A 1 73 ? 1.429 -5.337 -6.427 1.00 97.38 73 HIS A CA 1
ATOM 570 C C . HIS A 1 73 ? 2.693 -5.108 -7.263 1.00 97.38 73 HIS A C 1
ATOM 572 O O . HIS A 1 73 ? 2.982 -3.996 -7.718 1.00 97.38 73 HIS A O 1
ATOM 578 N N . TRP A 1 74 ? 3.456 -6.175 -7.501 1.00 95.56 74 TRP A N 1
ATOM 579 C CA . TRP A 1 74 ? 4.621 -6.142 -8.385 1.00 95.56 74 TRP A CA 1
ATOM 580 C C . TRP A 1 74 ? 4.758 -7.462 -9.136 1.00 95.56 74 TRP A C 1
ATOM 582 O O . TRP A 1 74 ? 4.812 -8.535 -8.543 1.00 95.56 74 TRP A O 1
ATOM 592 N N . TYR A 1 75 ? 4.833 -7.373 -10.460 1.00 94.25 75 TYR A N 1
ATOM 593 C CA . TYR A 1 75 ? 4.873 -8.515 -11.360 1.00 94.25 75 TYR A CA 1
ATOM 594 C C . TYR A 1 75 ? 6.144 -8.496 -12.205 1.00 94.25 75 TYR A C 1
ATOM 596 O O . TYR A 1 75 ? 6.749 -7.447 -12.434 1.00 94.25 75 TYR A O 1
ATOM 604 N N . SER A 1 76 ? 6.491 -9.649 -12.781 1.00 91.19 76 SER A N 1
ATOM 605 C CA . SER A 1 76 ? 7.600 -9.771 -13.739 1.00 91.19 76 SER A CA 1
ATOM 606 C C . SER A 1 76 ? 7.461 -8.840 -14.950 1.00 91.19 76 SER A C 1
ATOM 608 O O . SER A 1 76 ? 8.461 -8.438 -15.535 1.00 91.19 76 SER A O 1
ATOM 610 N N . PHE A 1 77 ? 6.228 -8.462 -15.304 1.00 91.25 77 PHE A N 1
ATOM 611 C CA . PHE A 1 77 ? 5.924 -7.553 -16.409 1.00 91.25 77 PHE A CA 1
ATOM 612 C C . PHE A 1 77 ? 5.783 -6.079 -15.995 1.00 91.25 77 PHE A C 1
ATOM 614 O O . PHE A 1 77 ? 5.590 -5.234 -16.870 1.00 91.25 77 PHE A O 1
ATOM 621 N N . THR A 1 78 ? 5.869 -5.734 -14.702 1.00 93.25 78 THR A N 1
ATOM 622 C CA . THR A 1 78 ? 5.690 -4.343 -14.234 1.00 93.25 78 THR A CA 1
ATOM 623 C C . THR A 1 78 ? 6.698 -3.390 -14.874 1.00 93.25 78 THR A C 1
ATOM 625 O O . THR A 1 78 ? 6.356 -2.256 -15.199 1.00 93.25 78 THR A O 1
ATOM 628 N N . ASP A 1 79 ? 7.922 -3.862 -15.105 1.00 93.94 79 ASP A N 1
ATOM 629 C CA . ASP A 1 79 ? 9.006 -3.077 -15.702 1.00 93.94 79 ASP A CA 1
ATOM 630 C C . ASP A 1 79 ? 9.148 -3.326 -17.222 1.00 93.94 79 ASP A C 1
ATOM 632 O O . ASP A 1 79 ? 10.178 -3.018 -17.828 1.00 93.94 79 ASP A O 1
ATOM 636 N N . GLY A 1 80 ? 8.120 -3.897 -17.864 1.00 93.06 80 GLY A N 1
ATOM 637 C CA . GLY A 1 80 ? 8.134 -4.235 -19.287 1.00 93.06 80 GLY A CA 1
ATOM 638 C C . GLY A 1 80 ? 9.278 -5.191 -19.640 1.00 93.06 80 GLY A C 1
ATOM 639 O O . GLY A 1 80 ? 9.472 -6.205 -18.981 1.00 93.06 80 GLY A O 1
ATOM 640 N N . ASN A 1 81 ? 10.056 -4.857 -20.673 1.00 94.81 81 ASN A N 1
ATOM 641 C CA . ASN A 1 81 ? 11.247 -5.621 -21.072 1.00 94.81 81 ASN A CA 1
ATOM 642 C C . ASN A 1 81 ? 12.561 -5.031 -20.533 1.00 94.81 81 ASN A C 1
ATOM 644 O O . ASN A 1 81 ? 13.631 -5.349 -21.051 1.00 94.81 81 ASN A O 1
ATOM 648 N N . ALA A 1 82 ? 12.513 -4.171 -19.507 1.00 95.19 82 ALA A N 1
ATOM 649 C CA . ALA A 1 82 ? 13.721 -3.578 -18.932 1.00 95.19 82 ALA A CA 1
ATOM 650 C C . ALA A 1 82 ? 14.675 -4.649 -18.379 1.00 95.19 82 ALA A C 1
ATOM 652 O O . ALA A 1 82 ? 15.879 -4.566 -18.616 1.00 95.19 82 ALA A O 1
ATOM 653 N N . TRP A 1 83 ? 14.134 -5.689 -17.732 1.00 94.31 83 TRP A N 1
ATOM 654 C CA . TRP A 1 83 ? 14.910 -6.809 -17.182 1.00 94.31 83 TRP A CA 1
ATOM 655 C C . TRP A 1 83 ? 15.676 -7.614 -18.243 1.00 94.31 83 TRP A C 1
ATOM 657 O O . TRP A 1 83 ? 16.658 -8.269 -17.913 1.00 94.31 83 TRP A O 1
ATOM 667 N N . GLU A 1 84 ? 15.280 -7.524 -19.515 1.00 94.56 84 GLU A N 1
ATOM 668 C CA . GLU A 1 84 ? 15.966 -8.167 -20.645 1.00 94.56 84 GLU A CA 1
ATOM 669 C C . GLU A 1 84 ? 16.974 -7.236 -21.339 1.00 94.56 84 GLU A C 1
ATOM 671 O O . GLU A 1 84 ? 17.853 -7.700 -22.065 1.00 94.56 84 GLU A O 1
ATOM 676 N N . LYS A 1 85 ? 16.833 -5.916 -21.165 1.00 95.69 85 LYS A N 1
ATOM 677 C CA . LYS A 1 85 ? 17.531 -4.897 -21.970 1.00 95.69 85 LYS A CA 1
ATOM 678 C C . LYS A 1 85 ? 18.543 -4.060 -21.200 1.00 95.69 85 LYS A C 1
ATOM 680 O O . LYS A 1 85 ? 19.328 -3.348 -21.824 1.00 95.69 85 LYS A O 1
ATOM 685 N N . MET A 1 86 ? 18.505 -4.092 -19.873 1.00 95.50 86 MET A N 1
ATOM 686 C CA . MET A 1 86 ? 19.337 -3.255 -19.012 1.00 95.50 86 MET A CA 1
ATOM 687 C C . MET A 1 86 ? 20.282 -4.097 -18.149 1.00 95.50 86 MET A C 1
ATOM 689 O O . MET A 1 86 ? 19.955 -5.237 -17.817 1.00 95.50 86 MET A O 1
ATOM 693 N N . PRO A 1 87 ? 21.427 -3.533 -17.722 1.00 97.88 87 PRO A N 1
ATOM 694 C CA . PRO A 1 87 ? 22.235 -4.132 -16.667 1.00 97.88 87 PRO A CA 1
ATOM 695 C C . PRO A 1 87 ? 21.395 -4.377 -15.403 1.00 97.88 87 PRO A C 1
ATOM 697 O O . PRO A 1 87 ? 20.702 -3.479 -14.913 1.00 97.88 87 PRO A O 1
ATOM 700 N N . VAL A 1 88 ? 21.441 -5.611 -14.896 1.00 96.25 88 VAL A N 1
ATOM 701 C CA . VAL A 1 88 ? 20.580 -6.089 -13.799 1.00 96.25 88 VAL A CA 1
ATOM 702 C C . VAL A 1 88 ? 20.806 -5.3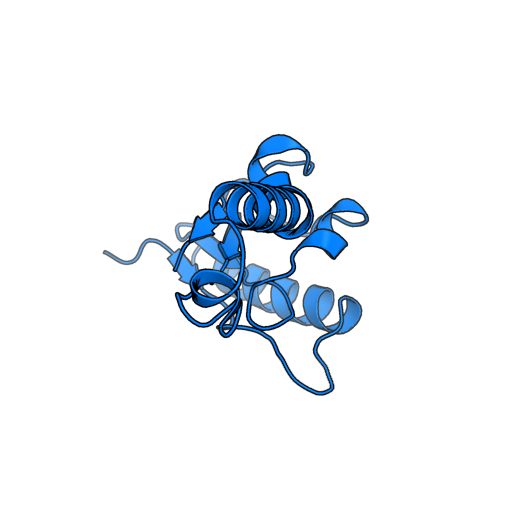00 -12.510 1.00 96.25 88 VAL A C 1
ATOM 704 O O . VAL A 1 88 ? 19.855 -5.008 -11.792 1.00 96.25 88 VAL A O 1
ATOM 707 N N . ASP A 1 89 ? 22.047 -4.924 -12.225 1.00 97.62 89 ASP A N 1
ATOM 708 C CA . ASP A 1 89 ? 22.438 -4.115 -11.069 1.00 97.62 89 ASP A CA 1
ATOM 709 C C . ASP A 1 89 ? 21.805 -2.714 -11.101 1.00 97.62 89 ASP A C 1
ATOM 711 O O . ASP A 1 89 ? 21.196 -2.274 -10.123 1.00 97.62 89 ASP A O 1
ATOM 715 N N . THR A 1 90 ? 21.863 -2.055 -12.258 1.00 97.06 90 THR A N 1
ATOM 716 C CA . THR A 1 90 ? 21.286 -0.723 -12.483 1.00 97.06 90 THR A CA 1
ATOM 717 C C . THR A 1 90 ? 19.763 -0.757 -12.368 1.00 97.06 90 THR A C 1
ATOM 719 O O . THR A 1 90 ? 19.148 0.114 -11.739 1.00 97.06 90 THR A O 1
ATOM 722 N N . LEU A 1 91 ? 19.133 -1.778 -12.956 1.00 96.62 91 LEU A N 1
ATOM 723 C CA . LEU A 1 91 ? 17.683 -1.922 -12.892 1.00 96.62 91 LEU A CA 1
ATOM 724 C C . LEU A 1 91 ? 17.216 -2.285 -11.478 1.00 96.62 91 LEU A C 1
ATOM 726 O O . LEU A 1 91 ? 16.262 -1.687 -10.986 1.00 96.62 91 LEU A O 1
ATOM 730 N N . CYS A 1 92 ? 17.928 -3.179 -10.789 1.00 97.19 92 CYS A N 1
ATOM 731 C CA . CYS A 1 92 ? 17.660 -3.526 -9.395 1.00 97.19 92 CYS A CA 1
ATOM 732 C C . CYS A 1 92 ? 17.727 -2.292 -8.486 1.00 97.19 92 CYS A C 1
ATOM 734 O O . CYS A 1 92 ? 16.809 -2.064 -7.692 1.00 97.19 92 CYS A O 1
ATOM 736 N N . GLN A 1 93 ? 18.754 -1.451 -8.644 1.00 98.00 93 GLN A N 1
ATOM 737 C CA . GLN A 1 93 ? 18.870 -0.196 -7.899 1.00 98.00 93 GLN A CA 1
ATOM 738 C C . GLN A 1 93 ? 17.673 0.728 -8.167 1.00 98.00 93 GLN A C 1
ATOM 740 O O . GLN A 1 93 ? 17.089 1.275 -7.230 1.00 98.00 93 GLN A O 1
ATOM 745 N N . THR A 1 94 ? 17.279 0.866 -9.435 1.00 97.06 94 THR A N 1
ATOM 746 C CA . THR A 1 94 ? 16.167 1.731 -9.857 1.00 97.06 94 THR A CA 1
ATOM 747 C C . THR A 1 94 ? 14.824 1.248 -9.303 1.00 97.06 94 THR A C 1
ATOM 749 O O . THR A 1 94 ? 14.075 2.031 -8.715 1.00 97.06 94 THR A O 1
ATOM 752 N N . VAL A 1 95 ? 14.526 -0.047 -9.437 1.00 96.88 95 VAL A N 1
ATOM 753 C CA . VAL A 1 95 ? 13.283 -0.657 -8.937 1.00 96.88 95 VAL A CA 1
ATOM 754 C C . VAL A 1 95 ? 13.221 -0.593 -7.413 1.00 96.88 95 VAL A C 1
ATOM 756 O O . VAL A 1 95 ? 12.192 -0.209 -6.859 1.00 96.88 95 VAL A O 1
ATOM 759 N N . THR A 1 96 ? 14.333 -0.875 -6.732 1.00 97.44 96 THR A N 1
ATOM 760 C CA . THR A 1 96 ? 14.420 -0.778 -5.268 1.00 97.44 96 THR A CA 1
ATOM 761 C C . THR A 1 96 ? 14.181 0.653 -4.790 1.00 97.44 96 THR A C 1
ATOM 763 O O . THR A 1 96 ? 13.429 0.867 -3.839 1.00 97.44 96 THR A O 1
ATOM 766 N N . ALA A 1 97 ? 14.771 1.650 -5.456 1.00 98.06 97 ALA A N 1
ATOM 767 C CA . ALA A 1 97 ? 14.545 3.056 -5.129 1.00 98.06 97 ALA A CA 1
ATOM 768 C C . ALA A 1 97 ? 13.071 3.455 -5.312 1.00 98.06 97 ALA A C 1
ATOM 770 O O . ALA A 1 97 ? 12.496 4.066 -4.411 1.00 98.06 97 ALA A O 1
ATOM 771 N N . ARG A 1 98 ? 12.438 3.042 -6.422 1.00 97.38 98 ARG A N 1
ATOM 772 C CA . ARG A 1 98 ? 11.005 3.272 -6.669 1.00 97.38 98 ARG A CA 1
ATOM 773 C C . ARG A 1 98 ? 10.137 2.650 -5.577 1.00 97.38 98 ARG A C 1
ATOM 775 O O . ARG A 1 98 ? 9.282 3.340 -5.033 1.00 97.38 98 ARG A O 1
ATOM 782 N N . ILE A 1 99 ? 10.348 1.370 -5.253 1.00 97.50 99 ILE A N 1
ATOM 783 C CA . ILE A 1 99 ? 9.567 0.671 -4.219 1.00 97.50 99 ILE A CA 1
ATOM 784 C C . ILE A 1 99 ? 9.731 1.374 -2.870 1.00 97.50 99 ILE A C 1
ATOM 786 O O . ILE A 1 99 ? 8.741 1.605 -2.181 1.00 97.50 99 ILE A O 1
ATOM 790 N N . ASN A 1 100 ? 10.951 1.769 -2.504 1.00 97.69 100 ASN A N 1
ATOM 791 C CA . ASN A 1 100 ? 11.192 2.471 -1.246 1.00 97.69 100 ASN A CA 1
ATOM 792 C C . ASN A 1 100 ? 10.468 3.820 -1.170 1.00 97.69 100 ASN A C 1
ATOM 794 O O . ASN A 1 100 ? 9.859 4.114 -0.145 1.00 97.69 100 ASN A O 1
ATOM 798 N N . ASP A 1 101 ? 10.516 4.614 -2.238 1.00 97.25 101 ASP A N 1
ATOM 799 C CA . ASP A 1 101 ? 9.928 5.958 -2.278 1.00 97.25 101 ASP A CA 1
ATOM 800 C C . ASP A 1 101 ? 8.393 5.943 -2.385 1.00 97.25 101 ASP A C 1
ATOM 802 O O . ASP A 1 101 ? 7.722 6.781 -1.785 1.00 97.25 101 ASP A O 1
ATOM 806 N N . HIS A 1 102 ? 7.820 4.980 -3.112 1.00 97.81 102 HIS A N 1
ATOM 807 C CA . HIS A 1 102 ? 6.381 4.952 -3.388 1.00 97.81 102 HIS A CA 1
ATOM 808 C C . HIS A 1 102 ? 5.572 4.025 -2.487 1.00 97.81 102 HIS A C 1
ATOM 810 O O . HIS A 1 102 ? 4.370 4.242 -2.352 1.00 97.81 102 HIS A O 1
ATOM 816 N N . LEU A 1 103 ? 6.189 2.990 -1.911 1.00 97.88 103 LEU A N 1
ATOM 817 C CA . LEU A 1 103 ? 5.471 1.896 -1.252 1.00 97.88 103 LEU A CA 1
ATOM 818 C C . LEU A 1 103 ? 6.051 1.603 0.134 1.00 97.88 103 LEU A C 1
ATOM 820 O O . LEU A 1 103 ? 5.382 1.811 1.141 1.00 97.88 103 LEU A O 1
ATOM 824 N N . ALA A 1 104 ? 7.314 1.179 0.222 1.00 97.75 104 ALA A N 1
ATOM 825 C CA . ALA A 1 104 ? 7.893 0.666 1.466 1.00 97.75 104 ALA A CA 1
ATOM 826 C C . ALA A 1 104 ? 8.120 1.733 2.549 1.00 97.75 104 ALA A C 1
ATOM 828 O O . ALA A 1 104 ? 8.314 1.391 3.716 1.00 97.75 104 ALA A O 1
ATOM 829 N N . PHE A 1 105 ? 8.042 3.025 2.214 1.00 97.75 105 PHE A N 1
ATOM 830 C CA . PHE A 1 105 ? 8.089 4.097 3.211 1.00 97.75 105 PHE A CA 1
ATOM 831 C C . PHE A 1 105 ? 6.990 3.947 4.283 1.00 97.75 105 PHE A C 1
ATOM 833 O O . PHE A 1 105 ? 7.208 4.328 5.437 1.00 97.75 105 PHE A O 1
ATOM 840 N N . VAL A 1 106 ? 5.847 3.324 3.953 1.00 97.75 106 VAL A N 1
ATOM 841 C CA . VAL A 1 106 ? 4.736 3.121 4.900 1.00 97.75 106 VAL A CA 1
ATOM 842 C C . VAL A 1 106 ? 5.120 2.282 6.117 1.00 97.75 106 VAL A C 1
ATOM 844 O O . VAL A 1 106 ? 4.534 2.453 7.185 1.00 97.75 106 VAL A O 1
ATOM 847 N N . THR A 1 107 ? 6.143 1.432 5.996 1.00 97.56 107 THR A N 1
ATOM 848 C CA . THR A 1 107 ? 6.596 0.570 7.095 1.00 97.56 107 THR A CA 1
ATOM 849 C C . THR A 1 107 ? 7.613 1.248 8.012 1.00 97.56 107 THR A C 1
ATOM 851 O O . THR A 1 107 ? 7.997 0.657 9.020 1.00 97.56 107 THR A O 1
ATOM 854 N N . LYS A 1 108 ? 8.122 2.435 7.653 1.00 94.25 108 LYS A N 1
ATOM 855 C CA . LYS A 1 108 ? 9.243 3.083 8.363 1.00 94.25 108 LYS A CA 1
ATOM 856 C C . LYS A 1 108 ? 8.996 4.547 8.697 1.00 94.25 108 LYS A C 1
ATOM 858 O O . LYS A 1 108 ? 9.264 4.952 9.822 1.00 94.25 108 LYS A O 1
ATOM 863 N N . THR A 1 109 ? 8.560 5.342 7.724 1.00 95.31 109 THR A N 1
ATOM 864 C CA . THR A 1 109 ? 8.529 6.809 7.835 1.00 95.31 109 THR A CA 1
ATOM 865 C C . THR A 1 109 ? 7.120 7.386 7.852 1.00 95.31 109 THR A C 1
ATOM 867 O O . THR A 1 109 ? 6.950 8.528 8.277 1.00 95.31 109 THR A O 1
ATOM 870 N N . LEU A 1 110 ? 6.104 6.621 7.437 1.00 95.38 110 LEU A N 1
ATOM 871 C CA . LEU A 1 110 ? 4.713 7.007 7.667 1.00 95.38 110 LEU A CA 1
ATOM 872 C C . LEU A 1 110 ? 4.427 7.069 9.174 1.00 95.38 110 LEU A C 1
ATOM 874 O O . LEU A 1 110 ? 4.972 6.288 9.952 1.00 95.38 110 LEU A O 1
ATOM 878 N N . SER A 1 111 ? 3.561 7.998 9.581 1.00 90.50 111 SER A N 1
ATOM 879 C CA . SER A 1 111 ? 3.154 8.170 10.974 1.00 90.50 111 SER A CA 1
ATOM 880 C C . SER A 1 111 ? 1.627 8.061 11.112 1.00 90.50 111 SER A C 1
ATOM 882 O O . SER A 1 111 ? 0.922 8.927 10.585 1.00 90.50 111 SER A O 1
ATOM 884 N N . PRO A 1 112 ? 1.099 7.025 11.798 1.00 91.81 112 PRO A N 1
ATOM 885 C CA . PRO A 1 112 ? 1.836 5.867 12.315 1.00 91.81 112 PRO A CA 1
ATOM 88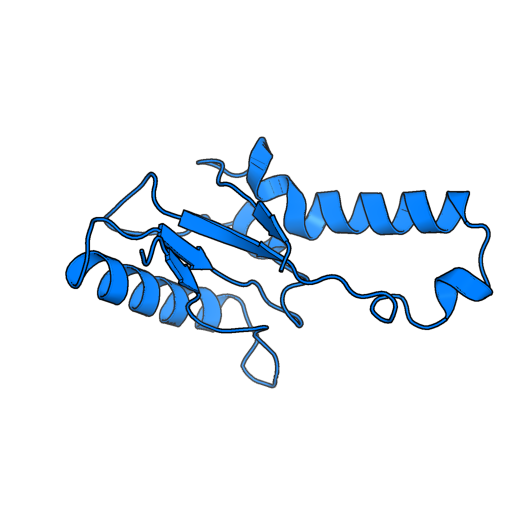6 C C . PRO A 1 112 ? 2.326 4.940 11.182 1.00 91.81 112 PRO A C 1
ATOM 888 O O . PRO A 1 112 ? 1.679 4.873 10.132 1.00 91.81 112 PRO A O 1
ATOM 891 N N . PRO A 1 113 ? 3.433 4.200 11.382 1.00 95.31 113 PRO A N 1
ATOM 892 C CA . PRO A 1 113 ? 3.873 3.197 10.420 1.00 95.31 113 PRO A CA 1
ATOM 893 C C . PRO A 1 113 ? 2.890 2.023 10.396 1.00 95.31 113 PRO A C 1
ATOM 895 O O . PRO A 1 113 ? 2.274 1.690 11.411 1.00 95.31 113 PRO A O 1
ATOM 898 N N . ALA A 1 114 ? 2.761 1.378 9.240 1.00 97.12 114 ALA A N 1
ATOM 899 C CA . ALA A 1 114 ? 1.872 0.239 9.040 1.00 97.12 114 ALA A CA 1
ATOM 900 C C . ALA A 1 114 ? 2.556 -0.862 8.211 1.00 97.12 114 ALA A C 1
ATOM 902 O O . ALA A 1 114 ? 3.444 -0.557 7.410 1.00 97.12 114 ALA A O 1
ATOM 903 N N . PRO A 1 115 ? 2.166 -2.141 8.375 1.00 98.06 115 PRO A N 1
ATOM 904 C CA . PRO A 1 115 ? 2.686 -3.223 7.546 1.00 98.06 115 PRO A CA 1
ATOM 905 C C . PRO A 1 115 ? 2.385 -3.009 6.057 1.00 98.06 115 PRO A C 1
ATOM 907 O O . PRO A 1 115 ? 1.336 -2.466 5.706 1.00 98.06 115 PRO A O 1
ATOM 910 N N . LEU A 1 116 ? 3.291 -3.492 5.204 1.00 98.00 116 LEU A N 1
ATOM 911 C CA . LEU A 1 116 ? 3.110 -3.581 3.757 1.00 98.00 116 LEU A CA 1
ATOM 912 C C . LEU A 1 116 ? 2.993 -5.059 3.365 1.00 98.00 116 LEU A C 1
ATOM 914 O O . LEU A 1 116 ? 3.888 -5.853 3.657 1.00 98.00 116 LEU A O 1
ATOM 918 N N . PHE A 1 117 ? 1.881 -5.417 2.738 1.00 96.56 117 PHE A N 1
ATOM 919 C CA . PHE A 1 117 ? 1.582 -6.739 2.204 1.00 96.56 117 PHE A CA 1
ATOM 920 C C . PHE A 1 117 ? 1.863 -6.748 0.698 1.00 96.56 117 PHE A C 1
ATOM 922 O O . PHE A 1 117 ? 1.421 -5.848 -0.007 1.00 96.56 117 PHE A O 1
ATOM 929 N N . ILE A 1 118 ? 2.624 -7.735 0.223 1.00 95.75 118 ILE A N 1
ATOM 930 C CA . ILE A 1 118 ? 2.866 -7.950 -1.209 1.00 95.7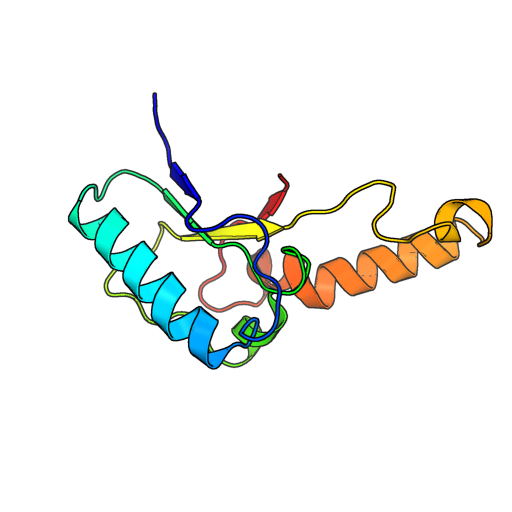5 118 ILE A CA 1
ATOM 931 C C . ILE A 1 118 ? 1.944 -9.083 -1.655 1.00 95.75 118 ILE A C 1
ATOM 933 O O . ILE A 1 118 ? 2.068 -10.193 -1.121 1.00 95.75 118 ILE A O 1
ATOM 937 N N . SER A 1 119 ? 1.045 -8.796 -2.591 1.00 90.75 119 SER A N 1
ATOM 938 C CA . SER A 1 119 ? 0.047 -9.729 -3.133 1.00 90.75 119 SER A CA 1
ATOM 939 C C . SER A 1 119 ? 0.251 -10.049 -4.607 1.00 90.75 119 SER A C 1
ATOM 941 O O . SER A 1 119 ? 0.910 -9.265 -5.330 1.00 90.75 119 SER A O 1
#

Foldseek 3Di:
DAAADEQDAFADDPPQDPVVLLVVLQVSVQVVCVVPVRHAYEYAHYDRSLFPLVCLVPPRDHPDDPRYEYEHEDDPPPVPCCCVPDDVVVVVVVVVVSCCNGPVCLQPPRVVRHHYYYD

pLDDT: mean 96.44, std 2.17, range [85.5, 98.69]